Protein AF-A0A351CWI2-F1 (afdb_monomer)

Sequence (126 aa):
SEDMSVLYFPEQRAAFGVDFVHVQRFPGNLAGAPVDQYLGALEQMNALDFDILIQGHGTPGTKADLEGFISFLQTTESEVSAAIAAGQTLEETQESVLLEDFSGWSLYEDRRANIVGEMYGILSAN

Secondary structure (DSSP, 8-state):
------EEETTTTEEEEETS--SSB--S--TT--HHHHHHHHHHHHTS--SEEEESSSS-EEHHHHHHHHHHHHHHHHHHHHHHHTT--HHHHHHH---GGGTTSBTHHHHHHHHHHHHHHHHHT-

Radius of gyration: 14.85 Å; Cα contacts (8 Å, |Δi|>4): 171; chains: 1; bounding box: 34×26×44 Å

Structure (mmCIF, N/CA/C/O backbone):
data_AF-A0A351CWI2-F1
#
_entry.id   AF-A0A351CWI2-F1
#
loop_
_atom_site.group_PDB
_atom_site.id
_atom_site.type_symbol
_atom_site.label_atom_id
_atom_site.label_alt_id
_atom_site.label_comp_id
_atom_site.label_asym_id
_atom_site.label_entity_id
_atom_site.label_seq_id
_atom_site.pdbx_PDB_ins_code
_atom_site.Cartn_x
_atom_site.Cartn_y
_atom_site.Cartn_z
_atom_site.occupancy
_atom_site.B_iso_or_equiv
_atom_site.auth_seq_id
_atom_site.auth_comp_id
_atom_site.auth_asym_id
_atom_site.auth_atom_id
_atom_site.pdbx_PDB_model_num
ATOM 1 N N . SER A 1 1 ? -1.818 11.572 -4.268 1.00 66.50 1 SER A N 1
ATOM 2 C CA . SER A 1 1 ? -1.970 12.790 -5.093 1.00 66.50 1 SER A CA 1
ATOM 3 C C . SER A 1 1 ? -2.646 12.394 -6.389 1.00 66.50 1 SER A C 1
ATOM 5 O O . SER A 1 1 ? -2.300 11.341 -6.911 1.00 66.50 1 SER A O 1
ATOM 7 N N . GLU A 1 2 ? -3.579 13.198 -6.895 1.00 73.56 2 GLU A N 1
ATOM 8 C CA . GLU A 1 2 ? -4.177 12.990 -8.226 1.00 73.56 2 GLU A CA 1
ATOM 9 C C . GLU A 1 2 ? -3.210 13.383 -9.360 1.00 73.56 2 GLU A C 1
ATOM 11 O O . GLU A 1 2 ? -3.371 12.943 -10.493 1.00 73.56 2 GLU A O 1
ATOM 16 N N . ASP A 1 3 ? -2.149 14.131 -9.036 1.00 82.50 3 ASP A N 1
ATOM 17 C CA . ASP A 1 3 ? -1.159 14.650 -9.987 1.00 82.50 3 ASP A CA 1
ATOM 18 C C . ASP A 1 3 ? 0.091 13.752 -10.110 1.00 82.50 3 ASP A C 1
ATOM 20 O O . ASP A 1 3 ? 1.216 14.240 -10.240 1.00 82.50 3 ASP A O 1
ATOM 24 N N . MET A 1 4 ? -0.073 12.427 -10.028 1.00 85.06 4 MET A N 1
ATOM 25 C CA . MET A 1 4 ? 1.031 11.477 -10.236 1.00 85.06 4 MET A CA 1
ATOM 26 C C . MET A 1 4 ? 1.107 11.040 -11.700 1.00 85.06 4 MET A C 1
ATOM 28 O O . MET A 1 4 ? 0.096 10.841 -12.366 1.00 85.06 4 MET A O 1
ATOM 32 N N . SER A 1 5 ? 2.324 10.876 -12.215 1.00 89.19 5 SER A N 1
ATOM 33 C CA . SER A 1 5 ? 2.572 10.408 -13.582 1.00 89.19 5 SER A CA 1
ATOM 34 C C . SER A 1 5 ? 3.590 9.277 -13.591 1.00 89.19 5 SER A C 1
ATOM 36 O O . SER A 1 5 ? 4.577 9.319 -12.857 1.00 89.19 5 SER A O 1
ATOM 38 N N . VAL A 1 6 ? 3.370 8.300 -14.470 1.00 92.81 6 VAL A N 1
ATOM 39 C CA . VAL A 1 6 ? 4.341 7.247 -14.787 1.00 92.81 6 VAL A CA 1
ATOM 40 C C . VAL A 1 6 ? 5.033 7.603 -16.095 1.00 92.81 6 VAL A C 1
ATOM 42 O O . VAL A 1 6 ? 4.367 7.869 -17.096 1.00 92.81 6 VAL A O 1
ATOM 45 N N . LEU A 1 7 ? 6.367 7.577 -16.110 1.00 94.62 7 LEU A N 1
ATOM 46 C CA . LEU A 1 7 ? 7.134 7.660 -17.357 1.00 94.62 7 LEU A CA 1
ATOM 47 C C . LEU A 1 7 ? 7.566 6.255 -17.771 1.00 94.62 7 LEU A C 1
ATOM 49 O O . LEU A 1 7 ? 8.233 5.561 -17.005 1.00 94.62 7 LEU A O 1
ATOM 53 N N . TYR A 1 8 ? 7.200 5.842 -18.982 1.00 96.50 8 TYR A N 1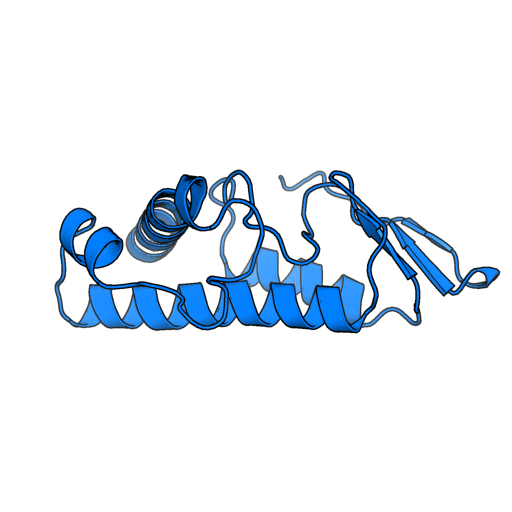
ATOM 54 C CA . TYR A 1 8 ? 7.544 4.533 -19.532 1.00 96.50 8 TYR A CA 1
ATOM 55 C C . TYR A 1 8 ? 8.551 4.667 -20.675 1.00 96.50 8 TYR A C 1
ATOM 57 O O . TYR A 1 8 ? 8.338 5.416 -21.629 1.00 96.50 8 TYR A O 1
ATOM 65 N N . PHE A 1 9 ? 9.645 3.919 -20.567 1.00 96.94 9 PHE A N 1
ATOM 66 C CA . PHE A 1 9 ? 10.749 3.879 -21.517 1.00 96.94 9 PHE A CA 1
ATOM 67 C C . PHE A 1 9 ? 10.776 2.490 -22.176 1.00 96.94 9 PHE A C 1
ATOM 69 O O . PHE A 1 9 ? 11.393 1.569 -21.630 1.00 96.94 9 PHE A O 1
ATOM 76 N N . PRO A 1 10 ? 10.086 2.297 -23.318 1.00 97.12 10 PRO A N 1
ATOM 77 C CA . PRO A 1 10 ? 9.856 0.968 -23.886 1.00 97.12 10 PRO A CA 1
ATOM 78 C C . PRO A 1 10 ? 11.139 0.274 -24.353 1.00 97.12 10 PRO A C 1
ATOM 80 O O . PRO A 1 10 ? 11.303 -0.919 -24.124 1.00 97.12 10 PRO A O 1
ATOM 83 N N . GLU A 1 11 ? 12.082 1.007 -24.951 1.00 97.81 11 GLU A N 1
ATOM 84 C CA . GLU A 1 11 ? 13.357 0.428 -25.405 1.00 97.81 11 GLU A CA 1
ATOM 85 C C . GLU A 1 11 ? 14.208 -0.086 -24.236 1.00 97.81 11 GLU A C 1
ATOM 87 O O . GLU A 1 11 ? 14.898 -1.095 -24.354 1.00 97.81 11 GLU A O 1
ATOM 92 N N . GLN A 1 12 ? 14.143 0.600 -23.095 1.00 97.56 12 GLN A N 1
ATOM 93 C CA . GLN A 1 12 ? 14.869 0.257 -21.876 1.00 97.56 12 GLN A CA 1
ATOM 94 C C . GLN A 1 12 ? 14.086 -0.711 -20.985 1.00 97.56 12 GLN A C 1
ATOM 96 O O . GLN A 1 12 ? 14.625 -1.152 -19.972 1.00 97.56 12 GLN A O 1
ATOM 101 N N . ARG A 1 13 ? 12.825 -1.016 -21.334 1.00 97.75 13 ARG A N 1
ATOM 102 C CA . ARG A 1 13 ? 11.896 -1.802 -20.511 1.00 97.75 13 ARG A CA 1
ATOM 103 C C . ARG A 1 13 ? 11.872 -1.279 -19.070 1.00 97.75 13 ARG A C 1
ATOM 105 O O . ARG A 1 13 ? 11.995 -2.049 -18.118 1.00 97.75 13 ARG A O 1
ATOM 112 N N . ALA A 1 14 ? 11.754 0.041 -18.917 1.00 96.94 14 ALA A N 1
ATOM 113 C CA . ALA A 1 14 ? 11.809 0.712 -17.621 1.00 96.94 14 ALA A CA 1
ATOM 114 C C . ALA A 1 14 ? 10.573 1.582 -17.380 1.00 96.94 14 ALA A C 1
ATOM 116 O O . ALA A 1 14 ? 10.134 2.310 -18.273 1.00 96.94 14 ALA A O 1
ATOM 117 N N . ALA A 1 15 ? 10.042 1.541 -16.160 1.00 96.75 15 ALA A N 1
ATOM 118 C CA . ALA A 1 15 ? 8.937 2.383 -15.719 1.00 96.75 15 ALA A CA 1
ATOM 119 C C . ALA A 1 15 ? 9.355 3.206 -14.491 1.00 96.75 15 ALA A C 1
ATOM 121 O O . ALA A 1 15 ? 9.854 2.672 -13.500 1.00 96.75 15 ALA A O 1
ATOM 122 N N . PHE A 1 16 ? 9.166 4.521 -14.567 1.00 93.69 16 PHE A N 1
ATOM 123 C CA . PHE A 1 16 ? 9.487 5.483 -13.516 1.00 93.69 16 PHE A CA 1
ATOM 124 C C . PHE A 1 16 ? 8.202 5.883 -12.784 1.00 93.69 16 PHE A C 1
ATOM 126 O O . PHE A 1 16 ? 7.383 6.612 -13.344 1.00 93.69 16 PHE A O 1
ATOM 133 N N . GLY A 1 17 ? 8.027 5.372 -11.561 1.00 84.38 17 GLY A N 1
ATOM 134 C CA . GLY A 1 17 ? 6.819 5.507 -10.732 1.00 84.38 17 GLY A CA 1
ATOM 135 C C . GLY A 1 17 ? 7.011 6.296 -9.427 1.00 84.38 17 GLY A C 1
ATOM 136 O O . GLY A 1 17 ? 6.164 6.231 -8.547 1.00 84.38 17 GLY A O 1
ATOM 137 N N . VAL A 1 18 ? 8.126 7.025 -9.296 1.00 83.88 18 VAL A N 1
ATOM 138 C CA . VAL A 1 18 ? 8.470 7.965 -8.202 1.00 83.88 18 VAL A CA 1
ATOM 139 C C . VAL A 1 18 ? 7.934 7.562 -6.819 1.00 83.88 18 VAL A C 1
ATOM 141 O O . VAL A 1 18 ? 8.409 6.570 -6.272 1.00 83.88 18 VAL A O 1
ATOM 144 N N . ASP A 1 19 ? 6.994 8.326 -6.254 1.00 83.94 19 ASP A N 1
ATOM 145 C CA . ASP A 1 19 ? 6.619 8.267 -4.837 1.00 83.94 19 ASP A CA 1
ATOM 146 C C . ASP A 1 19 ? 5.328 7.479 -4.566 1.00 83.94 19 ASP A C 1
ATOM 148 O O . ASP A 1 19 ? 4.952 7.342 -3.406 1.00 83.94 19 ASP A O 1
ATOM 152 N N . PHE A 1 20 ? 4.645 6.962 -5.596 1.00 85.69 20 PHE A N 1
ATOM 153 C CA . PHE A 1 20 ? 3.432 6.146 -5.406 1.00 85.69 20 PHE A CA 1
ATOM 154 C C . PHE A 1 20 ? 3.707 4.635 -5.473 1.00 85.69 20 PHE A C 1
ATOM 156 O O . PHE A 1 20 ? 2.789 3.835 -5.382 1.00 85.69 20 PHE A O 1
ATOM 163 N N . VAL A 1 21 ? 4.964 4.216 -5.620 1.00 91.56 21 VAL A N 1
ATOM 164 C CA . VAL A 1 21 ? 5.376 2.809 -5.548 1.00 91.56 21 VAL A CA 1
ATOM 165 C C . VAL A 1 21 ? 6.612 2.688 -4.669 1.00 91.56 21 VAL A C 1
ATOM 167 O O . VAL A 1 21 ? 7.509 3.533 -4.721 1.00 91.56 21 VAL A O 1
ATOM 170 N N . HIS A 1 22 ? 6.667 1.631 -3.862 1.00 93.44 22 HIS A N 1
ATOM 171 C CA . HIS A 1 22 ? 7.780 1.390 -2.955 1.00 93.44 22 HIS A CA 1
ATOM 172 C C . HIS A 1 22 ? 8.338 -0.021 -3.109 1.00 93.44 22 HIS A C 1
ATOM 174 O O . HIS A 1 22 ? 7.603 -1.002 -3.103 1.00 93.44 22 HIS A O 1
ATOM 180 N N . VAL A 1 23 ? 9.661 -0.119 -3.214 1.00 95.25 23 VAL A N 1
ATOM 181 C CA . VAL A 1 23 ? 10.379 -1.396 -3.312 1.00 95.25 23 VAL A CA 1
ATOM 182 C C . VAL A 1 23 ? 10.784 -1.851 -1.912 1.00 95.25 23 VAL A C 1
ATOM 184 O O . VAL A 1 23 ? 11.653 -1.230 -1.298 1.00 95.25 23 VAL A O 1
ATOM 187 N N . GLN A 1 24 ? 10.155 -2.922 -1.412 1.00 95.62 24 GLN A N 1
ATOM 188 C CA . GLN A 1 24 ? 10.452 -3.560 -0.112 1.00 95.62 24 GLN A CA 1
ATOM 189 C C . GLN A 1 24 ? 10.568 -2.550 1.046 1.00 95.62 24 GLN A C 1
ATOM 191 O O . GLN A 1 24 ? 11.484 -2.575 1.880 1.00 95.62 24 GLN A O 1
ATOM 196 N N . ARG A 1 25 ? 9.642 -1.589 1.055 1.00 95.12 25 ARG A N 1
ATOM 197 C CA . ARG A 1 25 ? 9.638 -0.436 1.951 1.00 95.12 25 ARG A CA 1
ATOM 198 C C . ARG A 1 25 ? 8.211 0.006 2.227 1.00 95.12 25 ARG A C 1
ATOM 200 O O . ARG A 1 25 ? 7.417 0.128 1.300 1.00 95.12 25 ARG A O 1
ATOM 207 N N . PHE A 1 26 ? 7.914 0.334 3.479 1.00 96.00 26 PHE A N 1
ATOM 208 C CA . PHE A 1 26 ? 6.632 0.937 3.832 1.00 96.00 26 PHE A CA 1
ATOM 209 C C . PHE A 1 26 ? 6.506 2.367 3.270 1.00 96.00 26 PHE A C 1
ATOM 211 O O . PHE A 1 26 ? 7.485 3.130 3.296 1.00 96.00 26 PHE A O 1
ATOM 218 N N . PRO A 1 27 ? 5.312 2.765 2.787 1.00 92.81 27 PRO A N 1
ATOM 219 C CA . PRO A 1 27 ? 5.058 4.137 2.373 1.00 92.81 27 PRO A CA 1
ATOM 220 C C . PRO A 1 27 ? 5.211 5.121 3.535 1.00 92.81 27 PRO A C 1
ATOM 222 O O . PRO A 1 27 ? 5.168 4.760 4.711 1.00 92.81 27 PRO A O 1
ATOM 225 N N . GLY A 1 28 ? 5.402 6.397 3.197 1.00 90.50 28 GLY A N 1
ATOM 226 C CA . GLY A 1 28 ? 5.388 7.464 4.201 1.00 90.50 28 GLY A CA 1
ATOM 227 C C . GLY A 1 28 ? 3.986 7.763 4.739 1.00 90.50 28 GLY A C 1
ATOM 228 O O . GLY A 1 28 ? 3.875 8.200 5.878 1.00 90.50 28 GLY A O 1
ATOM 229 N N . ASN A 1 29 ? 2.966 7.569 3.900 1.00 91.38 29 ASN A N 1
ATOM 230 C CA . ASN A 1 29 ? 1.529 7.689 4.161 1.00 91.38 29 ASN A CA 1
ATOM 231 C C . ASN A 1 29 ? 0.761 7.133 2.937 1.00 91.38 29 ASN A C 1
ATOM 233 O O . ASN A 1 29 ? 1.362 6.885 1.889 1.00 91.38 29 ASN A O 1
ATOM 237 N N . LEU A 1 30 ? -0.553 6.960 3.059 1.00 92.00 30 LEU A N 1
ATOM 238 C CA . LEU A 1 30 ? -1.496 6.621 1.984 1.00 92.00 30 LEU A CA 1
ATOM 239 C C . LEU A 1 30 ? -2.161 7.868 1.367 1.00 92.00 30 LEU A C 1
ATOM 241 O O . LEU A 1 30 ? -2.958 7.761 0.437 1.00 92.00 30 LEU A O 1
ATOM 245 N N . ALA A 1 31 ? -1.838 9.061 1.881 1.00 85.75 31 ALA A N 1
ATOM 246 C CA . ALA A 1 31 ? -2.309 10.365 1.405 1.00 85.75 31 ALA A CA 1
ATOM 247 C C . ALA A 1 31 ? -3.843 10.514 1.301 1.00 85.75 31 ALA A C 1
ATOM 249 O O . ALA A 1 31 ? -4.322 11.375 0.563 1.00 85.75 31 ALA A O 1
ATOM 250 N N . GLY A 1 32 ? -4.608 9.683 2.020 1.00 84.62 32 GLY A N 1
ATOM 251 C CA . GLY A 1 32 ? -6.074 9.701 2.019 1.00 84.62 32 GLY A CA 1
ATOM 252 C C . GLY A 1 32 ? -6.729 9.338 0.682 1.00 84.62 32 GLY A C 1
ATOM 253 O O . GLY A 1 32 ? -7.915 9.610 0.512 1.00 84.62 32 GLY A O 1
ATOM 254 N N . ALA A 1 33 ? -5.986 8.770 -0.275 1.00 82.44 33 ALA A N 1
ATOM 255 C CA . ALA A 1 33 ? -6.568 8.316 -1.534 1.00 82.44 33 ALA A CA 1
ATOM 256 C C . ALA A 1 33 ? -7.473 7.090 -1.295 1.00 82.44 33 ALA A C 1
ATOM 258 O O . ALA A 1 33 ? -7.101 6.226 -0.496 1.00 82.44 33 ALA A O 1
ATOM 259 N N . PRO A 1 34 ? -8.618 6.972 -1.994 1.00 91.19 34 PRO A N 1
ATOM 260 C CA . PRO A 1 34 ? -9.382 5.730 -2.028 1.00 91.19 34 PRO A CA 1
ATOM 261 C C . PRO A 1 34 ? -8.491 4.547 -2.427 1.00 91.19 34 PRO A C 1
ATOM 263 O O . PRO A 1 34 ? -7.674 4.651 -3.349 1.00 91.19 34 PRO A O 1
ATOM 266 N N . VAL A 1 35 ? -8.619 3.431 -1.705 1.00 92.75 35 VAL A N 1
ATOM 267 C CA . VAL A 1 35 ? -7.734 2.265 -1.866 1.00 92.75 35 VAL A CA 1
ATOM 268 C C . VAL A 1 35 ? -7.845 1.680 -3.273 1.00 92.75 35 VAL A C 1
ATOM 270 O O . VAL A 1 35 ? -6.831 1.377 -3.900 1.00 92.75 35 VAL A O 1
ATOM 273 N N . ASP A 1 36 ? -9.063 1.610 -3.805 1.00 93.31 36 ASP A N 1
ATOM 274 C CA . ASP A 1 36 ? -9.372 1.141 -5.156 1.00 93.31 36 ASP A CA 1
ATOM 275 C C . ASP A 1 36 ? -8.734 2.021 -6.242 1.00 93.31 36 ASP A C 1
ATOM 277 O O . ASP A 1 36 ? -8.175 1.507 -7.212 1.00 93.31 36 ASP A O 1
ATOM 281 N N . GLN A 1 37 ? -8.741 3.344 -6.062 1.00 92.56 37 GLN A N 1
ATOM 282 C CA . GLN A 1 37 ? -8.072 4.275 -6.969 1.00 92.56 37 GLN A CA 1
ATOM 283 C C . GLN A 1 37 ? -6.551 4.084 -6.944 1.00 92.56 37 GLN A C 1
ATOM 285 O O . GLN A 1 37 ? -5.907 4.113 -7.998 1.00 92.56 37 GLN A O 1
ATOM 290 N N . TYR A 1 38 ? -5.966 3.877 -5.761 1.00 93.19 38 TYR A N 1
ATOM 291 C CA . TYR A 1 38 ? -4.528 3.650 -5.626 1.00 93.19 38 TYR A CA 1
ATOM 292 C C . TYR A 1 38 ? -4.117 2.315 -6.269 1.00 93.19 38 TYR A C 1
ATOM 294 O O . TYR A 1 38 ? -3.220 2.283 -7.118 1.00 93.19 38 TYR A O 1
ATOM 302 N N . LEU A 1 39 ? -4.820 1.228 -5.946 1.00 94.94 39 LEU A N 1
ATOM 303 C CA . LEU A 1 39 ? -4.605 -0.081 -6.563 1.00 94.94 39 LEU A CA 1
ATOM 304 C C . LEU A 1 39 ? -4.776 -0.017 -8.085 1.00 94.94 39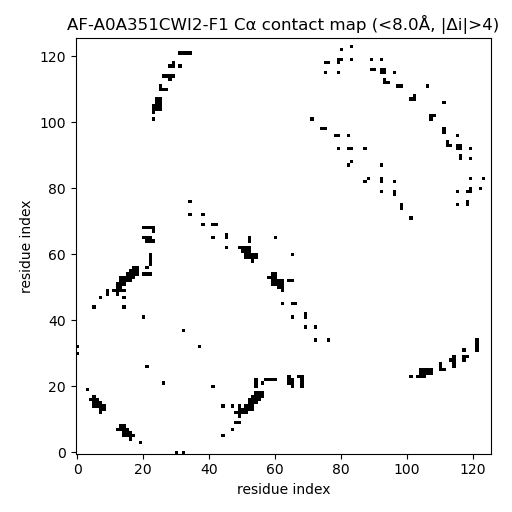 LEU A C 1
ATOM 306 O O . LEU A 1 39 ? -3.898 -0.475 -8.813 1.00 94.94 39 LEU A O 1
ATOM 310 N N . GLY A 1 40 ? -5.822 0.645 -8.580 1.00 94.69 40 GLY A N 1
ATOM 311 C CA . GLY A 1 40 ? -6.056 0.808 -10.015 1.00 94.69 40 GLY A CA 1
ATOM 312 C C . GLY A 1 40 ? -4.939 1.570 -10.742 1.00 94.69 40 GLY A C 1
ATOM 313 O O . GLY A 1 40 ? -4.645 1.281 -11.904 1.00 94.69 40 GLY A O 1
ATOM 314 N N . ALA A 1 41 ? -4.274 2.524 -10.083 1.00 93.12 41 ALA A N 1
ATOM 315 C CA . ALA A 1 41 ? -3.103 3.201 -10.646 1.00 93.12 41 ALA A CA 1
ATOM 316 C C . ALA A 1 41 ? -1.879 2.267 -10.723 1.00 93.12 41 ALA A C 1
ATOM 318 O O . ALA A 1 41 ? -1.167 2.253 -11.732 1.00 93.12 41 ALA A O 1
ATOM 319 N N . LEU A 1 42 ? -1.649 1.456 -9.686 1.00 95.25 42 LEU A N 1
ATOM 320 C CA . LEU A 1 42 ? -0.569 0.465 -9.661 1.00 95.25 42 LEU A CA 1
ATOM 321 C C . LEU A 1 42 ? -0.795 -0.653 -10.684 1.00 95.25 42 LEU A C 1
ATOM 323 O O . LEU A 1 42 ? 0.149 -1.067 -11.353 1.00 95.25 42 LEU A O 1
ATOM 327 N N . GLU A 1 43 ? -2.035 -1.099 -10.871 1.00 95.50 43 GLU A N 1
ATOM 328 C CA . GLU A 1 43 ? -2.402 -2.095 -11.881 1.00 95.50 43 GLU A CA 1
ATOM 329 C C . GLU A 1 43 ? -2.186 -1.578 -13.308 1.00 95.50 43 GLU A C 1
ATOM 331 O O . GLU A 1 43 ? -1.648 -2.300 -14.150 1.00 95.50 43 GLU A O 1
ATOM 336 N N . GLN A 1 44 ? -2.525 -0.313 -13.582 1.00 95.25 44 GLN A N 1
ATOM 337 C CA . GLN A 1 44 ? -2.226 0.321 -14.872 1.00 95.25 44 GLN A CA 1
ATOM 338 C C . GLN A 1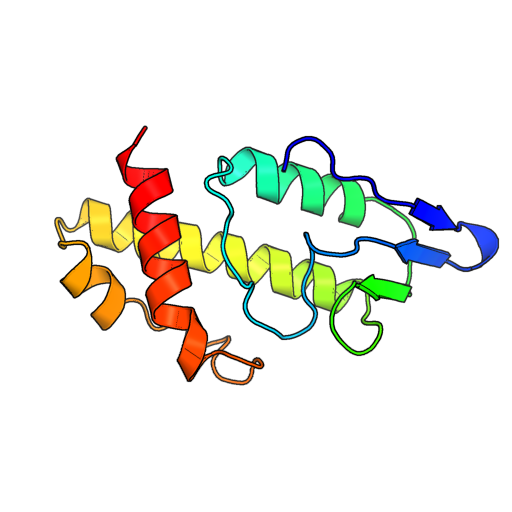 44 ? -0.723 0.364 -15.150 1.00 95.25 44 GLN A C 1
ATOM 340 O O . GLN A 1 44 ? -0.293 0.083 -16.270 1.00 95.25 44 GLN A O 1
ATOM 345 N N . MET A 1 45 ? 0.085 0.671 -14.133 1.00 95.44 45 MET A N 1
ATOM 346 C CA . MET A 1 45 ? 1.538 0.584 -14.243 1.00 95.44 45 MET A CA 1
ATOM 347 C C . MET A 1 45 ? 1.990 -0.863 -14.475 1.00 95.44 45 MET A C 1
ATOM 349 O O . MET A 1 45 ? 2.813 -1.104 -15.354 1.00 95.44 45 MET A O 1
ATOM 353 N N . ASN A 1 46 ? 1.426 -1.833 -13.749 1.00 96.44 46 ASN A N 1
ATOM 354 C CA . ASN A 1 46 ? 1.781 -3.248 -13.867 1.00 96.44 46 ASN A CA 1
ATOM 355 C C . ASN A 1 46 ? 1.427 -3.845 -15.240 1.00 96.44 46 ASN A C 1
ATOM 357 O O . ASN A 1 46 ? 2.069 -4.790 -15.697 1.00 96.44 46 ASN A O 1
ATOM 361 N N . ALA A 1 47 ? 0.443 -3.283 -15.942 1.00 97.19 47 ALA A N 1
ATOM 362 C CA . ALA A 1 47 ? 0.092 -3.688 -17.301 1.00 97.19 47 ALA A CA 1
ATOM 363 C C . ALA A 1 47 ? 1.162 -3.315 -18.350 1.00 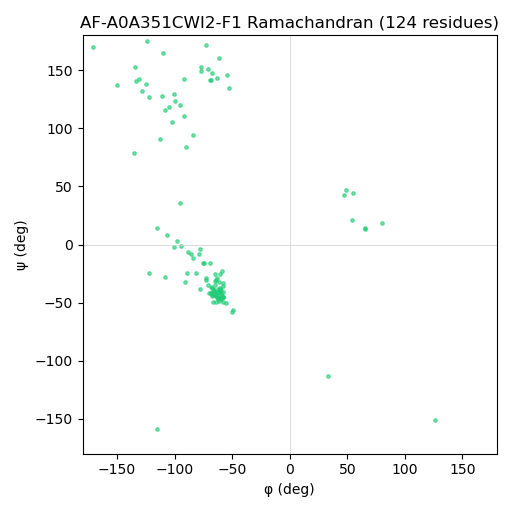97.19 47 ALA A C 1
ATOM 365 O O . ALA A 1 47 ? 1.148 -3.859 -19.456 1.00 97.19 47 ALA A O 1
ATOM 366 N N . LEU A 1 48 ? 2.102 -2.420 -18.023 1.00 97.12 48 LEU A N 1
ATOM 367 C CA . LEU A 1 48 ? 3.211 -2.054 -18.906 1.00 97.12 48 LEU A CA 1
ATOM 368 C C . LEU A 1 48 ? 4.239 -3.196 -19.027 1.00 97.12 48 LEU A C 1
ATOM 370 O O . LEU A 1 48 ? 4.461 -3.986 -18.102 1.00 97.12 48 LEU A O 1
ATOM 374 N N . ASP A 1 49 ? 4.911 -3.259 -20.178 1.00 97.19 49 ASP A N 1
ATOM 375 C CA . ASP A 1 49 ? 5.971 -4.236 -20.445 1.00 97.19 49 ASP A CA 1
ATOM 376 C C . ASP A 1 49 ? 7.344 -3.676 -20.032 1.00 97.19 49 ASP A C 1
ATOM 378 O O . ASP A 1 49 ? 8.071 -3.081 -20.834 1.00 97.19 49 ASP A O 1
ATOM 382 N N . PHE A 1 50 ? 7.673 -3.803 -18.747 1.00 97.56 50 PHE A N 1
ATOM 383 C CA . PHE A 1 50 ? 8.935 -3.351 -18.163 1.00 97.56 50 PHE A CA 1
ATOM 384 C C . PHE A 1 50 ? 9.533 -4.422 -17.242 1.00 97.56 50 PHE A C 1
ATOM 386 O O . PHE A 1 50 ? 8.806 -5.205 -16.634 1.00 97.56 50 PHE A O 1
ATOM 393 N N . ASP A 1 51 ? 10.857 -4.398 -17.102 1.00 97.38 51 ASP A N 1
ATOM 394 C CA . ASP A 1 51 ? 11.607 -5.215 -16.141 1.00 97.38 51 ASP A CA 1
ATOM 395 C C . ASP A 1 51 ? 12.170 -4.358 -15.000 1.00 97.38 51 ASP A C 1
ATOM 397 O O . ASP A 1 51 ? 12.356 -4.850 -13.888 1.00 97.38 51 ASP A O 1
ATOM 401 N N . ILE A 1 52 ? 12.438 -3.074 -15.271 1.00 97.06 52 ILE A N 1
ATOM 402 C CA . ILE A 1 52 ? 13.087 -2.146 -14.341 1.00 97.06 52 ILE A CA 1
ATOM 403 C C . ILE A 1 52 ? 12.050 -1.184 -13.765 1.00 97.06 52 ILE A C 1
ATOM 405 O O . ILE A 1 52 ? 11.463 -0.374 -14.487 1.00 97.06 52 ILE A O 1
ATOM 409 N N . LEU A 1 53 ? 11.874 -1.233 -12.448 1.00 96.81 53 LEU A N 1
ATOM 410 C CA . LEU A 1 53 ? 11.087 -0.272 -11.687 1.00 96.81 53 LEU A CA 1
ATOM 411 C C . LEU A 1 53 ? 12.006 0.808 -11.121 1.00 96.81 53 LEU A C 1
ATOM 413 O O . LEU A 1 53 ? 12.893 0.517 -10.320 1.00 96.81 53 LEU A O 1
ATOM 417 N N . ILE A 1 54 ? 11.777 2.065 -11.481 1.00 94.31 54 ILE A N 1
ATOM 418 C CA . ILE A 1 54 ? 12.502 3.198 -10.909 1.00 94.31 54 ILE A CA 1
ATOM 419 C C . ILE A 1 54 ? 11.554 3.970 -9.981 1.00 94.31 54 ILE A C 1
ATOM 421 O O . ILE A 1 54 ? 10.559 4.543 -10.428 1.00 94.31 54 ILE A O 1
ATOM 425 N N . GLN A 1 55 ? 11.879 3.985 -8.688 1.00 88.50 55 GLN A N 1
ATOM 426 C CA . GLN A 1 55 ? 11.137 4.678 -7.626 1.00 88.50 55 GLN A CA 1
ATOM 427 C C . GLN A 1 55 ? 11.925 5.883 -7.078 1.00 88.50 55 GLN A C 1
ATOM 429 O O . GLN A 1 55 ? 13.132 6.000 -7.297 1.00 88.50 55 GLN A O 1
ATOM 434 N N . GLY A 1 56 ? 11.252 6.767 -6.339 1.00 85.31 56 GLY A N 1
ATOM 435 C CA . GLY A 1 56 ? 11.840 7.983 -5.761 1.00 85.31 56 GLY A CA 1
ATOM 436 C C . GLY A 1 56 ? 12.723 7.742 -4.531 1.00 85.31 56 GLY A C 1
ATOM 437 O O . GLY A 1 56 ? 13.504 8.613 -4.140 1.00 85.31 56 GLY A O 1
ATOM 438 N N . HIS A 1 57 ? 12.626 6.563 -3.906 1.00 82.31 57 HIS A N 1
ATOM 439 C CA . HIS A 1 57 ? 13.192 6.314 -2.578 1.00 82.31 57 HIS A CA 1
ATOM 440 C C . HIS A 1 57 ? 13.932 4.979 -2.466 1.00 82.31 57 HIS A C 1
ATOM 442 O O . HIS A 1 57 ? 13.436 4.027 -1.870 1.00 82.31 57 HIS A O 1
ATOM 448 N N . GLY A 1 58 ? 15.164 4.936 -2.970 1.00 81.69 58 GLY A N 1
ATOM 449 C CA . GLY A 1 58 ? 16.070 3.804 -2.785 1.00 81.69 58 GLY A CA 1
ATOM 450 C C . GLY A 1 58 ? 16.603 3.275 -4.105 1.00 81.69 58 GLY A C 1
ATOM 451 O O . GLY A 1 58 ? 16.764 4.022 -5.069 1.00 81.69 58 GLY A O 1
ATOM 452 N N . THR A 1 59 ? 16.916 1.984 -4.138 1.00 88.94 59 THR A N 1
ATOM 453 C CA . THR A 1 59 ? 17.390 1.332 -5.359 1.00 88.94 59 THR A CA 1
ATOM 454 C C . THR A 1 59 ? 16.230 1.057 -6.316 1.00 88.94 59 THR A C 1
ATOM 456 O O . THR A 1 59 ? 15.093 0.882 -5.862 1.00 88.94 59 THR A O 1
ATOM 459 N N . PRO A 1 60 ? 16.500 0.996 -7.633 1.00 93.88 60 PRO A N 1
ATOM 460 C CA . PRO A 1 60 ? 15.559 0.430 -8.586 1.00 93.88 60 PRO A CA 1
ATOM 461 C C . PRO A 1 60 ? 15.154 -0.990 -8.178 1.00 93.88 60 PRO A C 1
ATOM 463 O O . PRO A 1 60 ? 15.967 -1.734 -7.624 1.00 93.88 60 PRO A O 1
ATOM 466 N N . GLY A 1 61 ? 13.907 -1.341 -8.461 1.00 95.50 61 GLY A N 1
ATOM 467 C CA . GLY A 1 61 ? 13.358 -2.676 -8.269 1.00 95.50 61 GLY A CA 1
ATOM 468 C C . GLY A 1 61 ? 12.980 -3.321 -9.595 1.00 95.50 61 GLY A C 1
ATOM 469 O O . GLY A 1 61 ? 13.426 -2.920 -10.675 1.00 95.50 61 GLY A O 1
ATOM 470 N N . THR A 1 62 ? 12.097 -4.300 -9.497 1.00 97.00 62 THR A N 1
ATOM 471 C CA . THR A 1 62 ? 11.582 -5.094 -10.607 1.00 97.00 62 THR A CA 1
ATOM 472 C C . THR A 1 62 ? 10.060 -5.040 -10.670 1.00 97.00 62 THR A C 1
ATOM 474 O O . THR A 1 62 ? 9.395 -4.503 -9.783 1.00 97.00 62 THR A O 1
ATOM 477 N N . LYS A 1 63 ? 9.486 -5.647 -11.711 1.00 96.12 63 LYS A N 1
ATOM 478 C CA . LYS A 1 63 ? 8.040 -5.874 -11.787 1.00 96.12 63 LYS A CA 1
ATOM 479 C C . LYS A 1 63 ? 7.505 -6.697 -10.604 1.00 96.12 63 LYS A C 1
ATOM 481 O O . LYS A 1 63 ? 6.446 -6.377 -10.080 1.00 96.12 63 LYS A O 1
ATOM 486 N N . ALA A 1 64 ? 8.280 -7.666 -10.112 1.00 97.31 64 ALA A N 1
ATOM 487 C CA . ALA A 1 64 ? 7.912 -8.444 -8.930 1.00 97.31 64 ALA A CA 1
ATOM 488 C C . ALA A 1 64 ? 7.849 -7.583 -7.654 1.00 97.31 64 ALA A C 1
ATOM 490 O O . ALA A 1 64 ? 7.025 -7.835 -6.780 1.00 97.31 64 ALA A O 1
ATOM 491 N N . ASP A 1 65 ? 8.673 -6.535 -7.547 1.00 97.19 65 ASP A N 1
ATOM 492 C CA . ASP A 1 65 ? 8.592 -5.604 -6.416 1.00 97.19 65 ASP A CA 1
ATOM 493 C C . ASP A 1 65 ? 7.326 -4.732 -6.483 1.00 97.19 65 ASP A C 1
ATOM 495 O O . ASP A 1 65 ? 6.727 -4.455 -5.444 1.00 97.19 65 ASP A O 1
ATOM 499 N N . LEU A 1 66 ? 6.870 -4.349 -7.687 1.00 97.00 66 LEU A N 1
ATOM 500 C CA . LEU A 1 66 ? 5.564 -3.697 -7.867 1.00 97.00 66 LEU A CA 1
ATOM 501 C C . LEU A 1 66 ? 4.421 -4.628 -7.442 1.00 97.00 66 LEU A C 1
ATOM 503 O O . LEU A 1 66 ? 3.532 -4.207 -6.707 1.00 97.00 66 LEU A O 1
ATOM 507 N N . GLU A 1 67 ? 4.454 -5.890 -7.867 1.00 97.62 67 GLU A N 1
ATOM 508 C CA . GLU A 1 67 ? 3.458 -6.896 -7.475 1.00 97.62 67 GLU A CA 1
ATOM 509 C C . GLU A 1 67 ? 3.453 -7.127 -5.958 1.00 97.62 67 GLU A C 1
ATOM 511 O O . GLU A 1 67 ? 2.387 -7.201 -5.347 1.00 97.62 67 GLU A O 1
ATOM 516 N N . GLY A 1 68 ? 4.630 -7.147 -5.327 1.00 97.94 68 GLY A N 1
ATOM 517 C CA . GLY A 1 68 ? 4.758 -7.188 -3.872 1.00 97.94 68 GLY A CA 1
ATOM 518 C C . GLY A 1 68 ? 4.108 -5.980 -3.195 1.00 97.94 68 GLY A C 1
ATOM 519 O O . GLY A 1 68 ? 3.407 -6.142 -2.198 1.00 97.94 68 GLY A O 1
ATOM 520 N N . PHE A 1 69 ? 4.281 -4.776 -3.745 1.00 97.19 69 PHE A N 1
ATOM 521 C CA . PHE A 1 69 ? 3.651 -3.563 -3.215 1.00 97.19 69 PHE A CA 1
ATOM 522 C C . PHE A 1 69 ? 2.125 -3.546 -3.401 1.00 97.19 69 PHE A C 1
ATOM 524 O O . PHE A 1 69 ? 1.400 -3.115 -2.504 1.00 97.19 69 PHE A O 1
ATOM 531 N N . ILE A 1 70 ? 1.620 -4.075 -4.519 1.00 97.75 70 ILE A N 1
ATOM 532 C CA . ILE A 1 70 ? 0.180 -4.292 -4.728 1.00 97.75 70 ILE A CA 1
ATOM 533 C C . ILE A 1 70 ? -0.361 -5.267 -3.675 1.00 97.75 70 ILE A C 1
ATOM 535 O O . ILE A 1 70 ? -1.347 -4.958 -3.006 1.00 97.75 70 ILE A O 1
ATOM 539 N N . SER A 1 71 ? 0.318 -6.401 -3.472 1.00 98.38 71 SER A N 1
ATOM 540 C CA . SER A 1 71 ? -0.062 -7.382 -2.45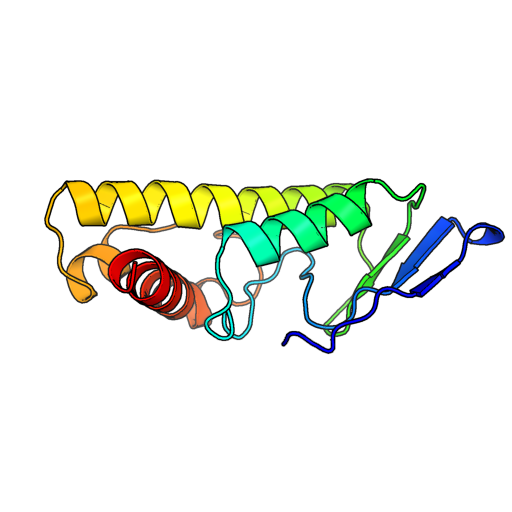0 1.00 98.38 71 SER A CA 1
ATOM 541 C C . SER A 1 71 ? -0.056 -6.772 -1.050 1.00 98.38 71 SER A C 1
ATOM 543 O O . SER A 1 71 ? -0.947 -7.065 -0.264 1.00 98.38 71 SER A O 1
ATOM 545 N N . PHE A 1 72 ? 0.907 -5.903 -0.738 1.00 98.38 72 PHE A N 1
ATOM 546 C CA . PHE A 1 72 ? 0.957 -5.180 0.531 1.00 98.38 72 PHE A CA 1
ATOM 547 C C . PHE A 1 72 ? -0.298 -4.336 0.775 1.00 98.38 72 PHE A C 1
ATOM 549 O O . PHE A 1 72 ? -0.902 -4.433 1.847 1.00 98.38 72 PHE A O 1
ATOM 556 N N . LEU A 1 73 ? -0.719 -3.536 -0.208 1.00 97.88 73 LEU A N 1
ATOM 557 C CA . LEU A 1 73 ? -1.920 -2.708 -0.075 1.00 97.88 73 LEU A CA 1
ATOM 558 C C . LEU A 1 73 ? -3.186 -3.564 0.057 1.00 97.88 73 LEU A C 1
ATOM 560 O O . LEU A 1 73 ? -4.003 -3.282 0.930 1.00 97.88 73 LEU A O 1
ATOM 564 N N . GLN A 1 74 ? -3.308 -4.635 -0.733 1.00 98.44 74 GLN A N 1
ATOM 565 C CA . GLN A 1 74 ? -4.441 -5.568 -0.670 1.00 98.44 74 GLN A CA 1
ATOM 566 C C . GLN A 1 74 ? -4.523 -6.297 0.678 1.00 98.44 74 GLN A C 1
ATOM 568 O O . GLN A 1 74 ? -5.598 -6.385 1.272 1.00 98.44 74 GLN A O 1
ATOM 573 N N . THR A 1 75 ? -3.395 -6.791 1.197 1.00 98.69 75 THR A N 1
ATOM 574 C CA . THR A 1 75 ? -3.344 -7.428 2.520 1.00 98.69 75 THR A CA 1
ATOM 575 C C . THR A 1 75 ? -3.710 -6.429 3.612 1.00 98.69 75 THR A C 1
ATOM 577 O O . THR A 1 75 ? -4.533 -6.737 4.470 1.00 98.69 75 THR A O 1
ATOM 580 N N . THR A 1 76 ? -3.173 -5.207 3.543 1.00 98.56 76 THR A N 1
ATOM 581 C CA . THR A 1 76 ? -3.490 -4.149 4.513 1.00 98.56 76 THR A CA 1
ATOM 582 C C . THR A 1 76 ? -4.979 -3.800 4.493 1.00 98.56 76 THR A C 1
ATOM 584 O O . THR A 1 76 ? -5.602 -3.732 5.549 1.00 98.56 76 THR A O 1
ATOM 587 N N . GLU A 1 77 ? -5.576 -3.627 3.312 1.00 98.38 77 GLU A N 1
ATOM 588 C CA . GLU A 1 77 ? -7.012 -3.370 3.160 1.00 98.38 77 GLU A CA 1
ATOM 589 C C . GLU A 1 77 ? -7.854 -4.515 3.736 1.00 98.38 77 GLU A C 1
ATOM 591 O O . GLU A 1 77 ? -8.794 -4.271 4.495 1.00 98.38 77 GLU A O 1
ATOM 596 N N . SER A 1 78 ? -7.497 -5.761 3.418 1.00 98.62 78 SER A N 1
ATOM 597 C CA . SER A 1 78 ? -8.214 -6.956 3.867 1.00 98.62 78 SER A CA 1
ATOM 598 C C . SER A 1 78 ? -8.160 -7.129 5.387 1.00 98.62 78 SER A C 1
ATOM 600 O O . SER A 1 78 ? -9.196 -7.351 6.018 1.00 98.62 78 SER A O 1
ATOM 602 N N . GLU A 1 79 ? -6.974 -7.039 5.993 1.00 98.75 79 GLU A N 1
ATOM 603 C CA . GLU A 1 79 ? -6.800 -7.216 7.441 1.00 98.75 79 GLU A CA 1
ATOM 604 C C . GLU A 1 79 ? -7.477 -6.092 8.237 1.00 98.75 79 GLU A C 1
ATOM 606 O O . GLU A 1 79 ? -8.178 -6.362 9.214 1.00 98.75 79 GLU A O 1
ATOM 611 N N . VAL A 1 80 ? -7.349 -4.841 7.786 1.00 98.69 80 VAL A N 1
ATOM 612 C CA . VAL A 1 80 ? -8.000 -3.696 8.438 1.00 98.69 80 VAL A CA 1
ATOM 613 C C . VAL A 1 80 ? -9.519 -3.755 8.281 1.00 98.69 80 VAL A C 1
ATOM 615 O O . VAL A 1 80 ? -10.239 -3.544 9.256 1.00 98.69 80 VAL A O 1
ATOM 618 N N . SER A 1 81 ? -10.027 -4.110 7.098 1.00 98.50 81 SER A N 1
ATOM 619 C CA . SER A 1 81 ? -11.466 -4.322 6.884 1.00 98.50 81 SER A CA 1
ATOM 620 C C . SER A 1 81 ? -12.027 -5.396 7.818 1.00 98.50 81 SER A C 1
ATOM 622 O O . SER A 1 81 ? -13.113 -5.230 8.377 1.00 98.50 81 SER A O 1
ATOM 624 N N . ALA A 1 82 ? -11.286 -6.488 8.027 1.00 98.69 82 ALA A N 1
ATOM 625 C CA . ALA A 1 82 ? -11.685 -7.551 8.943 1.00 98.69 82 ALA A CA 1
ATOM 626 C C . ALA A 1 82 ? -11.716 -7.078 10.408 1.00 98.69 82 ALA A C 1
ATOM 628 O O . ALA A 1 82 ? -12.654 -7.412 11.135 1.00 98.69 82 ALA A O 1
ATOM 629 N N . ALA A 1 83 ? -10.739 -6.270 10.832 1.00 98.69 83 ALA A N 1
ATOM 630 C CA . ALA A 1 83 ? -10.704 -5.678 12.170 1.00 98.69 83 ALA A CA 1
ATOM 631 C C . ALA A 1 83 ? -11.883 -4.715 12.412 1.00 98.69 83 ALA A C 1
ATOM 633 O O . ALA A 1 83 ? -12.570 -4.828 13.431 1.00 98.69 83 ALA A O 1
ATOM 634 N N . ILE A 1 84 ? -12.188 -3.848 11.438 1.00 98.56 84 ILE A N 1
ATOM 635 C CA . ILE A 1 84 ? -13.358 -2.953 11.471 1.00 98.56 84 ILE A CA 1
ATOM 636 C C . ILE A 1 84 ? -14.653 -3.765 11.571 1.00 98.56 84 ILE A C 1
ATOM 638 O O . ILE A 1 84 ? -15.503 -3.484 12.417 1.00 98.56 84 ILE A O 1
ATOM 642 N N . ALA A 1 85 ? -14.805 -4.809 10.751 1.00 98.38 85 ALA A N 1
ATOM 643 C CA . ALA A 1 85 ? -15.987 -5.671 10.772 1.00 98.38 85 ALA A CA 1
ATOM 644 C C . ALA A 1 85 ? -16.151 -6.429 12.103 1.00 98.38 85 ALA A C 1
ATOM 646 O O . ALA A 1 85 ? -17.275 -6.728 12.511 1.00 98.38 85 ALA A O 1
ATOM 647 N N . ALA A 1 86 ? -15.046 -6.713 12.797 1.00 98.38 86 ALA A N 1
ATOM 648 C CA . ALA A 1 86 ? -15.040 -7.279 14.143 1.00 98.38 86 ALA A CA 1
ATOM 649 C C . ALA A 1 86 ? -15.341 -6.246 15.250 1.00 98.38 86 ALA A C 1
ATOM 651 O O . ALA A 1 86 ? -15.464 -6.628 16.414 1.00 98.38 86 ALA A O 1
ATOM 652 N N . GLY A 1 87 ? -15.492 -4.964 1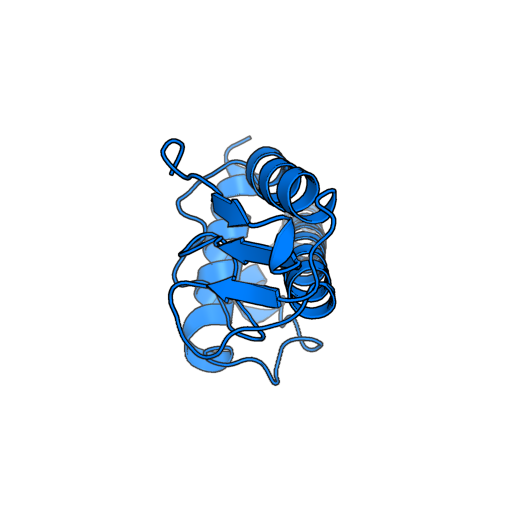4.903 1.00 98.38 87 GLY A N 1
ATOM 653 C CA . GLY A 1 87 ? -15.810 -3.881 15.831 1.00 98.38 87 GLY A CA 1
ATOM 654 C C . GLY A 1 87 ? -14.614 -3.346 16.619 1.00 98.38 87 GLY A C 1
ATOM 655 O O . GLY A 1 87 ? -14.833 -2.724 17.657 1.00 98.38 87 GLY A O 1
ATOM 656 N N . GLN A 1 88 ? -13.383 -3.596 16.159 1.00 98.75 88 GLN A N 1
ATOM 657 C CA . GLN A 1 88 ? -12.181 -3.064 16.805 1.00 98.75 88 GLN A CA 1
ATOM 658 C C . GLN A 1 88 ? -12.098 -1.539 16.674 1.00 98.75 88 GLN A C 1
ATOM 660 O O . GLN A 1 88 ? -12.513 -0.971 15.659 1.00 98.75 88 GLN A O 1
ATOM 665 N N . THR A 1 89 ? -11.523 -0.874 17.678 1.00 98.56 89 THR A N 1
ATOM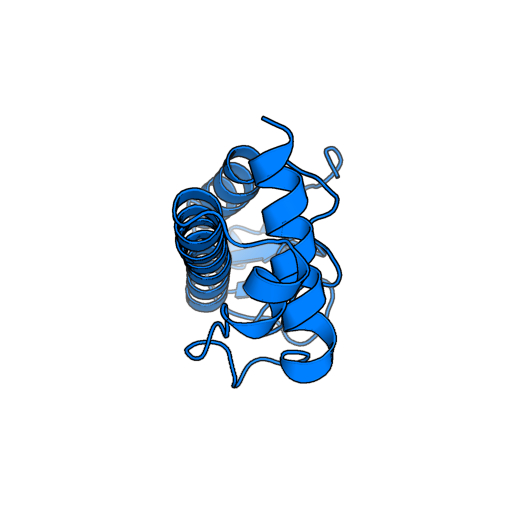 666 C CA . THR A 1 89 ? -11.155 0.545 17.565 1.00 98.56 89 THR A CA 1
ATOM 667 C C . THR A 1 89 ? -9.934 0.739 16.662 1.00 98.56 89 THR A C 1
ATOM 669 O O . THR A 1 89 ? -9.258 -0.217 16.268 1.00 98.56 89 THR A O 1
ATOM 672 N N . LEU A 1 90 ? -9.616 2.000 16.351 1.00 98.50 90 LEU A N 1
ATOM 673 C CA . LEU A 1 90 ? -8.383 2.362 15.653 1.00 98.50 90 LEU A CA 1
ATOM 674 C C . LEU A 1 90 ? -7.148 1.826 16.391 1.00 98.50 90 LEU A C 1
ATOM 676 O O . LEU A 1 90 ? -6.310 1.169 15.777 1.00 98.50 90 LEU A O 1
ATOM 680 N N . GLU A 1 91 ? -7.046 2.080 17.698 1.00 98.62 91 GLU A N 1
ATOM 681 C CA . GLU A 1 91 ? -5.909 1.648 18.513 1.00 98.62 91 GLU A CA 1
ATOM 682 C C . GLU A 1 91 ? -5.781 0.119 18.531 1.00 98.62 91 GLU A C 1
ATOM 684 O O . GLU A 1 91 ? -4.699 -0.408 18.281 1.00 98.62 91 GLU A O 1
ATOM 689 N N . GLU A 1 92 ? -6.890 -0.599 18.732 1.00 98.75 92 GLU A N 1
ATOM 690 C CA . GLU A 1 92 ? -6.913 -2.069 18.715 1.00 98.75 92 GLU A CA 1
ATOM 691 C C . GLU A 1 92 ? -6.501 -2.632 17.346 1.00 98.75 92 GLU A C 1
ATOM 693 O O . GLU A 1 92 ? -5.753 -3.610 17.267 1.00 98.75 92 GLU A O 1
ATOM 698 N N . THR A 1 93 ? -6.927 -1.985 16.258 1.00 98.81 93 THR A N 1
ATOM 699 C CA . THR A 1 93 ? -6.546 -2.377 14.896 1.00 98.81 93 THR A CA 1
ATOM 700 C C . THR A 1 93 ? -5.051 -2.153 14.657 1.00 98.81 93 THR A C 1
ATOM 702 O O . THR A 1 93 ? -4.370 -3.020 14.112 1.00 98.81 93 THR A O 1
ATOM 705 N N . GLN A 1 94 ? -4.501 -1.018 15.102 1.00 98.69 94 GLN A N 1
ATOM 706 C CA . GLN A 1 94 ? -3.065 -0.725 15.004 1.00 98.69 94 GLN A CA 1
ATOM 707 C C . GLN A 1 94 ? -2.201 -1.688 15.826 1.00 98.69 94 GLN A C 1
ATOM 709 O O . GLN A 1 94 ? -1.055 -1.954 15.445 1.00 98.69 94 GLN A O 1
ATOM 714 N N . GLU A 1 95 ? -2.717 -2.210 16.936 1.00 98.44 95 GLU A N 1
ATOM 715 C CA . GLU A 1 95 ? -2.038 -3.221 17.749 1.00 98.44 95 GLU A CA 1
ATOM 716 C C . GLU A 1 95 ? -2.132 -4.629 17.143 1.00 98.44 95 GLU A C 1
ATOM 718 O O . GLU A 1 95 ? -1.152 -5.372 17.203 1.00 98.44 95 GLU A O 1
ATOM 723 N N . SER A 1 96 ? -3.270 -4.996 16.545 1.00 98.38 96 SER A N 1
ATOM 724 C CA . SER A 1 96 ? -3.541 -6.371 16.100 1.00 98.38 96 SER A CA 1
ATOM 725 C C . SER A 1 96 ? -3.124 -6.682 14.656 1.00 98.38 96 SER A C 1
ATOM 727 O O . SER A 1 96 ? -2.727 -7.813 14.372 1.00 98.38 96 SER A O 1
ATOM 729 N N . VAL A 1 97 ? -3.182 -5.707 13.743 1.00 98.69 97 VAL A N 1
ATOM 730 C CA . VAL A 1 97 ? -2.847 -5.884 12.318 1.00 98.69 97 VAL A CA 1
ATOM 731 C C . VAL A 1 97 ? -1.339 -5.745 12.126 1.00 98.69 97 VAL A C 1
ATOM 733 O O . VAL A 1 97 ? -0.800 -4.639 12.015 1.00 98.69 97 VAL A O 1
ATOM 736 N N . LEU A 1 98 ? -0.627 -6.871 12.133 1.00 98.44 98 LEU A N 1
ATOM 737 C CA . LEU A 1 98 ? 0.836 -6.883 12.154 1.00 98.44 98 LEU A CA 1
ATOM 738 C C . LEU A 1 98 ? 1.487 -6.869 10.768 1.00 98.44 98 LEU A C 1
ATOM 740 O O . LEU A 1 98 ? 2.600 -6.371 10.665 1.00 98.44 98 LEU A O 1
ATOM 744 N N . LEU A 1 99 ? 0.826 -7.334 9.703 1.00 98.38 99 LEU A N 1
ATOM 745 C CA . LEU A 1 99 ? 1.431 -7.390 8.361 1.00 98.38 99 LEU A CA 1
ATOM 746 C C . LEU A 1 99 ? 2.769 -8.170 8.354 1.00 98.38 99 LEU A C 1
ATOM 748 O O . LEU A 1 99 ? 3.761 -7.721 7.775 1.00 98.38 99 LEU A O 1
ATOM 752 N N . GLU A 1 100 ? 2.808 -9.326 9.030 1.00 97.31 100 GLU A N 1
ATOM 753 C CA . GLU A 1 100 ? 4.041 -10.083 9.323 1.00 97.31 100 GLU A CA 1
ATOM 754 C C . GLU A 1 100 ? 4.834 -10.484 8.068 1.00 97.31 100 GLU A C 1
ATOM 756 O O . GLU A 1 100 ? 6.069 -10.458 8.092 1.00 97.31 100 GLU A O 1
ATOM 761 N N . ASP A 1 101 ? 4.149 -10.764 6.955 1.00 97.94 101 ASP A N 1
ATOM 762 C CA . ASP A 1 101 ? 4.764 -11.079 5.654 1.00 97.94 101 ASP A CA 1
ATOM 763 C C . ASP A 1 101 ? 5.665 -9.944 5.130 1.00 97.94 101 ASP A C 1
ATOM 765 O O . ASP A 1 101 ? 6.592 -10.174 4.349 1.00 97.94 101 ASP A O 1
ATOM 769 N N . PHE A 1 102 ? 5.436 -8.716 5.602 1.00 98.38 102 PHE A N 1
ATOM 770 C CA . PHE A 1 102 ? 6.177 -7.513 5.231 1.00 98.38 102 PHE A CA 1
ATOM 771 C C . PHE A 1 102 ? 7.126 -7.032 6.341 1.00 98.38 102 PHE A C 1
ATOM 773 O O . PHE A 1 102 ? 7.735 -5.971 6.210 1.00 98.38 102 PHE A O 1
ATOM 780 N N . SER A 1 103 ? 7.314 -7.807 7.416 1.00 97.94 103 SER A N 1
ATOM 781 C CA . SER A 1 103 ? 8.180 -7.445 8.557 1.00 97.94 103 SER A CA 1
ATOM 782 C C . SER A 1 103 ? 9.651 -7.224 8.191 1.00 97.94 103 SER A C 1
ATOM 784 O O . SER A 1 103 ? 10.357 -6.464 8.853 1.00 97.94 103 SER A O 1
ATOM 786 N N . GLY A 1 104 ? 10.119 -7.843 7.104 1.00 97.50 104 GLY A N 1
ATOM 787 C CA . GLY A 1 104 ? 11.467 -7.637 6.570 1.00 97.50 104 GLY A CA 1
ATOM 788 C C . GLY A 1 104 ? 11.641 -6.348 5.760 1.00 97.50 104 GLY A C 1
ATOM 789 O O . GLY A 1 104 ? 12.764 -6.027 5.368 1.00 97.50 104 GLY A O 1
ATOM 790 N N . TRP A 1 105 ? 10.561 -5.620 5.465 1.00 97.56 105 TRP A N 1
ATOM 791 C CA . TRP A 1 105 ? 10.627 -4.406 4.658 1.00 97.56 105 TRP A CA 1
ATOM 792 C C . TRP A 1 105 ? 11.160 -3.228 5.464 1.00 97.56 105 TRP A C 1
ATOM 794 O O . TRP A 1 105 ? 10.948 -3.089 6.671 1.00 97.56 105 TRP A O 1
ATOM 804 N N . SER A 1 106 ? 11.844 -2.322 4.771 1.00 96.69 106 SER A N 1
ATOM 805 C CA . SER A 1 106 ? 12.350 -1.117 5.416 1.00 96.69 106 SER A CA 1
ATOM 806 C C . SER A 1 106 ? 11.206 -0.249 5.952 1.00 96.69 106 SER A C 1
ATOM 808 O O . SER A 1 106 ? 10.142 -0.131 5.340 1.00 96.69 106 SER A O 1
ATOM 810 N N . LEU A 1 107 ? 11.457 0.375 7.106 1.00 96.31 107 LEU A N 1
ATOM 811 C CA . LEU A 1 107 ? 10.500 1.189 7.862 1.00 96.3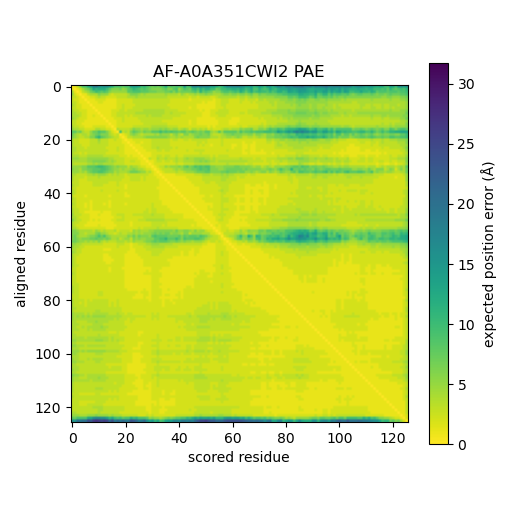1 107 LEU A CA 1
ATOM 812 C C . LEU A 1 107 ? 9.290 0.439 8.441 1.00 96.31 107 LEU A C 1
ATOM 814 O O . LEU A 1 107 ? 8.366 1.105 8.895 1.00 96.31 107 LEU A O 1
ATOM 818 N N . TYR A 1 108 ? 9.291 -0.897 8.477 1.00 98.19 108 TYR A N 1
ATOM 819 C CA . TYR A 1 108 ? 8.214 -1.671 9.105 1.00 98.19 108 TYR A CA 1
ATOM 820 C C . TYR A 1 108 ? 7.893 -1.173 10.527 1.00 98.19 108 TYR A C 1
ATOM 822 O O . TYR A 1 108 ? 6.790 -0.692 10.771 1.00 98.19 108 TYR A O 1
ATOM 830 N N . GLU A 1 109 ? 8.873 -1.165 11.436 1.00 97.12 109 GLU A N 1
ATOM 831 C CA . GLU A 1 109 ? 8.664 -0.740 12.833 1.00 97.12 109 GLU A CA 1
ATOM 832 C C . GLU A 1 109 ? 8.194 0.723 12.953 1.00 97.12 109 GLU A C 1
ATOM 834 O O . GLU A 1 109 ? 7.334 1.049 13.769 1.00 97.12 109 GLU A O 1
ATOM 839 N N . ASP A 1 110 ? 8.714 1.606 12.095 1.00 97.62 110 ASP A N 1
ATOM 840 C CA . ASP A 1 110 ? 8.447 3.049 12.157 1.00 97.62 110 ASP A CA 1
ATOM 841 C C . ASP A 1 110 ? 7.108 3.452 11.516 1.00 97.62 110 ASP A C 1
ATOM 843 O O . ASP A 1 110 ? 6.576 4.531 11.802 1.00 97.62 110 ASP A O 1
ATOM 847 N N . ARG A 1 111 ? 6.597 2.648 10.575 1.00 97.12 111 ARG A N 1
ATOM 848 C CA . ARG A 1 111 ? 5.471 3.031 9.706 1.00 97.12 111 ARG A CA 1
ATOM 849 C C . ARG A 1 111 ? 4.280 2.100 9.777 1.00 97.12 111 ARG A C 1
ATOM 851 O O . ARG A 1 111 ? 3.181 2.584 9.521 1.00 97.12 111 ARG A O 1
ATOM 858 N N . ARG A 1 112 ? 4.438 0.828 10.154 1.00 98.19 112 ARG A N 1
ATOM 859 C CA . ARG A 1 112 ? 3.346 -0.162 10.144 1.00 98.19 112 ARG A CA 1
ATOM 860 C C . ARG A 1 112 ? 2.084 0.360 10.826 1.00 98.19 112 ARG A C 1
ATOM 862 O O . ARG A 1 112 ? 1.043 0.440 10.183 1.00 98.19 112 ARG A O 1
ATOM 869 N N . ALA A 1 113 ? 2.184 0.783 12.087 1.00 98.25 113 ALA A N 1
ATOM 870 C CA . ALA A 1 113 ? 1.025 1.268 12.839 1.00 98.25 113 ALA A CA 1
ATOM 871 C C . ALA A 1 113 ? 0.377 2.503 12.187 1.00 98.25 113 ALA A C 1
ATOM 873 O O . ALA A 1 113 ? -0.846 2.614 12.151 1.00 98.25 113 ALA A O 1
ATOM 874 N N . ASN A 1 114 ? 1.170 3.427 11.635 1.00 98.12 114 ASN A N 1
ATOM 875 C CA . ASN A 1 114 ? 0.637 4.602 10.943 1.00 98.12 114 ASN A CA 1
ATOM 876 C C . ASN A 1 114 ? -0.091 4.218 9.645 1.00 98.12 114 ASN A C 1
ATOM 878 O O . ASN A 1 114 ? -1.203 4.692 9.443 1.00 98.12 114 ASN A O 1
ATOM 882 N N . ILE A 1 115 ? 0.471 3.324 8.826 1.00 98.00 115 ILE A N 1
ATOM 883 C CA . ILE A 1 115 ? -0.182 2.866 7.592 1.00 98.00 115 ILE A CA 1
ATOM 884 C C . ILE A 1 115 ? -1.480 2.112 7.890 1.00 98.00 115 ILE A C 1
ATOM 886 O O . ILE A 1 115 ? -2.495 2.380 7.250 1.00 98.00 115 ILE A O 1
ATOM 890 N N . VAL A 1 116 ? -1.481 1.246 8.906 1.00 98.56 116 VAL A N 1
ATOM 891 C CA . VAL A 1 116 ? -2.701 0.580 9.389 1.00 98.56 116 VAL A CA 1
ATOM 892 C C . VAL A 1 116 ? -3.750 1.608 9.823 1.00 98.56 116 VAL A C 1
ATOM 894 O O . VAL A 1 116 ? -4.915 1.502 9.448 1.00 98.56 116 VAL A O 1
ATOM 897 N N . GLY A 1 117 ? -3.341 2.636 10.571 1.00 98.31 117 GLY A N 1
ATOM 898 C CA . GLY A 1 117 ? -4.259 3.672 11.037 1.00 98.31 117 GLY A CA 1
ATOM 899 C C . GLY A 1 117 ? -4.826 4.546 9.915 1.00 98.31 117 GLY A C 1
ATOM 900 O O . GLY A 1 117 ? -6.005 4.896 9.939 1.00 98.31 117 GLY A O 1
ATOM 901 N N . GLU A 1 118 ? -4.025 4.871 8.901 1.00 97.69 118 GLU A N 1
ATOM 902 C CA . GLU A 1 118 ? -4.507 5.601 7.725 1.00 97.69 118 GLU A CA 1
ATOM 903 C C . GLU A 1 118 ? -5.465 4.756 6.886 1.00 97.69 118 GLU A C 1
ATOM 905 O O . GLU A 1 118 ? -6.508 5.263 6.476 1.00 97.69 118 GLU A O 1
ATOM 910 N N . MET A 1 119 ? -5.165 3.467 6.699 1.00 98.19 119 MET A N 1
ATOM 911 C CA . MET A 1 119 ? -6.072 2.530 6.033 1.00 98.19 119 MET A CA 1
ATOM 912 C C . MET A 1 119 ? -7.413 2.446 6.772 1.00 98.19 119 MET A C 1
ATOM 914 O O . MET A 1 119 ? -8.468 2.542 6.149 1.00 98.19 119 MET A O 1
ATOM 918 N N . TYR A 1 120 ? -7.386 2.350 8.106 1.00 98.44 120 TYR A N 1
ATOM 919 C CA . TYR A 1 120 ? -8.596 2.351 8.932 1.00 98.44 120 TYR A CA 1
ATOM 920 C C . TYR A 1 120 ? -9.426 3.619 8.702 1.00 98.44 120 TYR A C 1
ATOM 922 O O . TYR A 1 120 ? -10.644 3.548 8.525 1.00 98.44 120 TYR A O 1
ATOM 930 N N . GLY A 1 121 ? -8.767 4.782 8.680 1.00 97.69 121 GLY A N 1
ATOM 931 C CA . GLY A 1 121 ? -9.411 6.067 8.421 1.00 97.69 121 GLY A CA 1
ATOM 932 C C . GLY A 1 121 ? -10.056 6.144 7.036 1.00 97.69 121 GLY A C 1
ATOM 933 O O . GLY A 1 121 ? -11.191 6.602 6.929 1.00 97.69 121 GLY A O 1
ATOM 934 N N . ILE A 1 122 ? -9.366 5.662 5.997 1.00 96.56 122 ILE A N 1
ATOM 935 C CA . ILE A 1 122 ? -9.886 5.614 4.620 1.00 96.56 122 ILE A CA 1
ATOM 936 C C . ILE A 1 122 ? -11.128 4.716 4.543 1.00 96.56 122 ILE A C 1
ATOM 938 O O . ILE A 1 122 ? -12.145 5.121 3.985 1.00 96.56 122 ILE A O 1
ATOM 942 N N . LEU A 1 123 ? -11.071 3.522 5.136 1.00 96.94 123 LEU A N 1
ATOM 943 C CA . LEU A 1 123 ? -12.158 2.538 5.077 1.00 96.94 123 LEU A CA 1
ATOM 944 C C . LEU A 1 123 ? -13.371 2.915 5.933 1.00 96.94 123 LEU A C 1
ATOM 946 O O . LEU A 1 123 ? -14.492 2.556 5.591 1.00 96.94 123 LEU A O 1
ATOM 950 N N . SER A 1 124 ? -13.166 3.655 7.022 1.00 95.25 124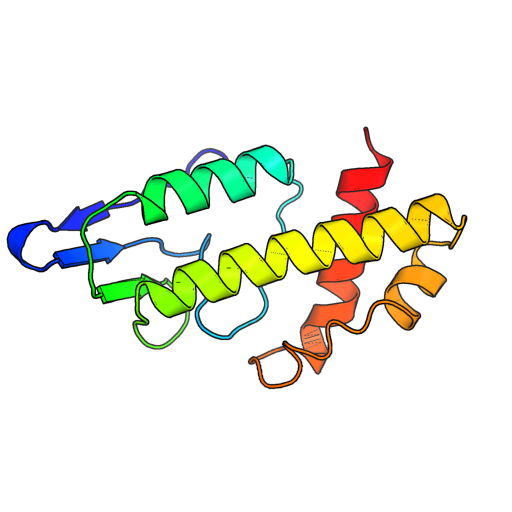 SER A N 1
ATOM 951 C CA . SER A 1 124 ? -14.250 4.092 7.916 1.00 95.25 124 SER A CA 1
ATOM 952 C C . SER A 1 124 ? -14.953 5.373 7.452 1.00 95.25 124 SER A C 1
ATOM 954 O O . SER A 1 124 ? -15.969 5.753 8.031 1.00 95.25 124 SER A O 1
ATOM 956 N N . ALA A 1 125 ? -14.396 6.078 6.463 1.00 87.00 125 ALA A N 1
ATOM 957 C CA . ALA A 1 125 ? -14.962 7.316 5.927 1.00 87.00 125 ALA A CA 1
ATOM 958 C C . ALA A 1 125 ? -16.018 7.089 4.827 1.00 87.00 125 ALA A C 1
ATOM 960 O O . ALA A 1 125 ? -16.669 8.057 4.423 1.00 87.00 125 ALA A O 1
ATOM 961 N N . ASN A 1 126 ? -16.178 5.844 4.362 1.00 57.28 126 ASN A N 1
ATOM 962 C CA . ASN A 1 126 ? -17.091 5.440 3.290 1.00 57.28 126 ASN A CA 1
ATOM 963 C C . ASN A 1 126 ? -18.370 4.778 3.816 1.00 57.28 126 ASN A C 1
ATOM 965 O O . ASN A 1 126 ? -18.283 3.974 4.770 1.00 57.28 126 ASN A O 1
#

Nearest PDB structures (foldseek):
  6uxu-assembly1_B  TM=8.611E-01  e=1.367E-05  Ochrobactrum sp. CTN-11
  4bp0-assembly1_A  TM=8.453E-01  e=4.934E-04  Pseudomonas aeruginosa
  5ls3-assembly2_A  TM=8.475E-01  e=5.238E-04  Pseudomonas aeruginosa
  6cqs-assembly1_A  TM=8.329E-01  e=6.653E-04  Sediminispirochaeta smaragdinae DSM 11293
  5ls3-assembly1_B  TM=8.469E-01  e=1.363E-03  Pseudomonas aeruginosa

pLDDT: mean 94.53, std 6.36, range [57.28, 98.81]

Solvent-accessible surface area (backbone atoms only — not comparable to full-atom values): 7318 Å² total; per-residue (Å²): 117,94,87,71,74,73,51,74,39,71,94,75,20,30,36,36,41,36,86,87,50,46,63,64,38,58,64,96,65,72,79,81,55,57,66,66,62,52,50,52,53,52,50,59,58,64,71,51,79,44,57,38,30,38,43,68,81,72,74,68,42,32,52,67,34,53,52,49,42,51,50,50,53,52,49,50,52,53,51,45,51,51,34,52,74,72,66,47,50,68,69,55,37,34,71,68,63,70,62,68,95,50,58,85,23,47,53,30,93,83,27,46,47,56,49,48,41,49,52,45,53,54,64,69,74,107

Foldseek 3Di:
DVPFDWDADVVQLEIEREQLADQLADHPEPVLDQLVVSLVVLVVVLPGRHQWYHYNDDDIDGSVSSVVRSVLSVLLLVLLVVCVVVVHDLVRQLVPSQSVVSCRGHCSVPPSSVHSSSSNVSVVVD

Mean predicted aligned error: 3.06 Å